Protein AF-A0A3D4Z3A0-F1 (afdb_monomer_lite)

pLDDT: mean 87.11, s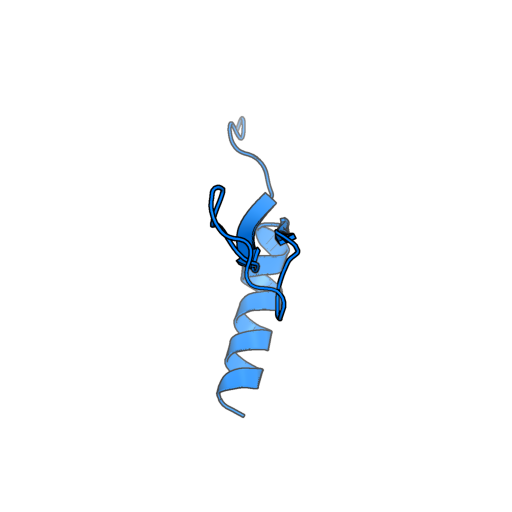td 12.18, range [48.62, 97.94]

Sequence (56 aa):
MNNSFSNYVVFVDESGDHGLVSIDPNYPIFVLVFSIFKKSDYINSLVPSLQRFKYK

Secondary structure (DSSP, 8-state):
----S-SEEEEEEEES---SSS--TTS---EEEEEEEEHHHIIIIIHHHHHHHHT-

Foldseek 3Di:
DPPPDDQKDKDKDWDFDPDPPDADPVGRDIDIDIDMDGNCCVPPPVVVVVVVVVVD

Structure (mmCIF, N/CA/C/O backbone):
data_AF-A0A3D4Z3A0-F1
#
_entry.id   AF-A0A3D4Z3A0-F1
#
loop_
_atom_site.group_PDB
_atom_site.id
_atom_site.type_symbol
_atom_site.label_atom_id
_atom_site.label_alt_id
_atom_site.label_comp_id
_atom_site.label_asym_id
_atom_site.label_entity_id
_atom_site.label_seq_id
_atom_site.pdbx_PDB_ins_code
_atom_site.Cartn_x
_atom_site.Cartn_y
_atom_site.Cartn_z
_atom_site.occupancy
_atom_site.B_iso_or_equiv
_atom_site.auth_seq_id
_atom_site.auth_comp_id
_atom_site.auth_asym_id
_atom_site.auth_atom_id
_atom_site.pdbx_PDB_model_num
ATOM 1 N N . MET A 1 1 ? 0.084 17.606 21.747 1.00 48.62 1 MET A N 1
ATOM 2 C CA . MET A 1 1 ? 1.294 16.832 21.394 1.00 48.62 1 MET A CA 1
ATOM 3 C C . MET A 1 1 ? 1.643 17.161 19.955 1.00 48.62 1 MET A C 1
ATOM 5 O O . MET A 1 1 ? 0.835 16.873 19.080 1.00 48.62 1 MET A O 1
ATOM 9 N N . ASN A 1 2 ? 2.772 17.837 19.728 1.00 53.25 2 ASN A N 1
ATOM 10 C CA . ASN A 1 2 ? 3.269 18.136 18.384 1.00 53.25 2 ASN A CA 1
ATOM 11 C C . ASN A 1 2 ? 3.540 16.812 17.670 1.00 53.25 2 ASN A C 1
ATOM 13 O O . ASN A 1 2 ? 4.457 16.084 18.044 1.00 53.25 2 ASN A O 1
ATOM 17 N N . ASN A 1 3 ? 2.695 16.466 16.703 1.00 64.69 3 ASN A N 1
ATOM 18 C CA . ASN A 1 3 ? 2.863 15.239 15.947 1.00 64.69 3 ASN A CA 1
ATOM 19 C C . ASN A 1 3 ? 3.917 15.492 14.865 1.00 64.69 3 ASN A C 1
ATOM 21 O O . ASN A 1 3 ? 3.597 16.012 13.800 1.00 64.69 3 ASN A O 1
ATOM 25 N N . SER A 1 4 ? 5.178 15.163 15.151 1.00 83.00 4 SER A N 1
ATOM 26 C CA . SER A 1 4 ? 6.301 15.346 14.216 1.00 83.00 4 SER A CA 1
ATOM 27 C C . SER A 1 4 ? 6.228 14.438 12.978 1.00 83.00 4 SER A C 1
ATOM 29 O O . SER A 1 4 ? 7.110 14.495 12.126 1.00 83.00 4 SER A O 1
ATOM 31 N N . PHE A 1 5 ? 5.193 13.599 12.862 1.00 86.81 5 PHE A N 1
ATOM 32 C CA . PHE A 1 5 ? 5.007 12.664 11.759 1.00 86.81 5 PHE A CA 1
ATOM 33 C C . PHE A 1 5 ? 3.669 12.876 11.046 1.00 86.81 5 PHE A C 1
ATOM 35 O O . PHE A 1 5 ? 2.655 13.205 11.660 1.00 86.81 5 PHE A O 1
ATOM 42 N N . SER A 1 6 ? 3.661 12.611 9.737 1.00 92.31 6 SER A N 1
ATOM 43 C CA . SER A 1 6 ? 2.458 12.665 8.899 1.00 92.31 6 SER A CA 1
ATOM 44 C C . SER A 1 6 ? 1.357 11.720 9.400 1.00 92.31 6 SER A C 1
ATOM 46 O O . SER A 1 6 ? 1.631 10.661 9.968 1.00 92.31 6 SER A O 1
ATOM 48 N N . ASN A 1 7 ? 0.098 12.065 9.129 1.00 95.25 7 ASN A N 1
ATOM 49 C CA . ASN A 1 7 ? -1.070 11.225 9.413 1.00 95.25 7 ASN A CA 1
ATOM 50 C C . ASN A 1 7 ? -1.329 10.154 8.342 1.00 95.25 7 ASN A C 1
ATOM 52 O O . ASN A 1 7 ? -2.339 9.457 8.422 1.00 95.25 7 ASN A O 1
ATOM 56 N N . TYR A 1 8 ? -0.443 10.018 7.357 1.00 95.81 8 TYR A N 1
ATOM 57 C CA . TYR A 1 8 ? -0.579 9.079 6.249 1.00 95.81 8 TYR A CA 1
ATOM 58 C C . TYR A 1 8 ? 0.500 7.997 6.287 1.00 95.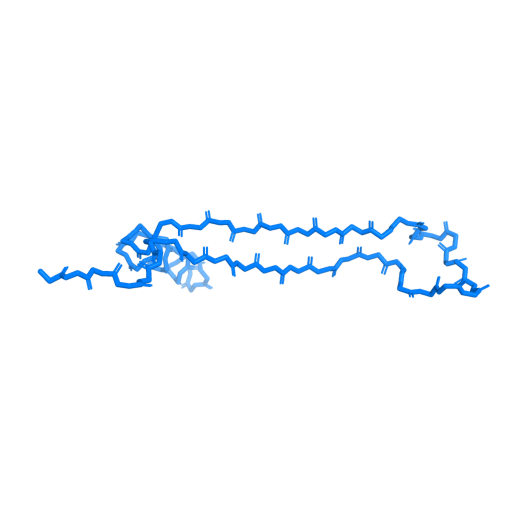81 8 TYR A C 1
ATOM 60 O O . TYR A 1 8 ? 1.599 8.212 6.802 1.00 95.81 8 TYR A O 1
ATOM 68 N N . VAL A 1 9 ? 0.160 6.831 5.749 1.00 94.88 9 VAL A N 1
ATOM 69 C CA . VAL A 1 9 ? 1.084 5.759 5.379 1.00 94.88 9 VAL A CA 1
ATOM 70 C C . VAL A 1 9 ? 1.054 5.619 3.860 1.00 94.88 9 VAL A C 1
ATOM 72 O O . VAL A 1 9 ? -0.010 5.725 3.248 1.00 94.88 9 VAL A O 1
ATOM 75 N N . VAL A 1 10 ? 2.225 5.432 3.260 1.00 95.69 10 VAL A N 1
ATOM 76 C CA . VAL A 1 10 ? 2.398 5.280 1.815 1.00 95.69 10 VAL A CA 1
ATOM 77 C C . VAL A 1 10 ? 3.045 3.925 1.578 1.00 95.69 10 VAL A C 1
ATOM 79 O O . VAL A 1 10 ? 4.133 3.673 2.090 1.00 95.69 10 VAL A O 1
ATOM 82 N N . PHE A 1 11 ? 2.371 3.067 0.822 1.00 94.81 11 PHE A N 1
ATOM 83 C CA . PHE A 1 11 ? 2.960 1.857 0.260 1.00 94.81 11 PHE A CA 1
ATOM 84 C C . PHE A 1 11 ? 3.367 2.170 -1.172 1.00 94.81 11 PHE A C 1
ATOM 86 O O . PHE A 1 11 ? 2.559 2.703 -1.935 1.00 94.81 11 PHE A O 1
ATOM 93 N N . VAL A 1 12 ? 4.620 1.884 -1.501 1.00 95.06 12 VAL A N 1
ATOM 94 C CA . VAL A 1 12 ? 5.185 2.110 -2.829 1.00 95.06 12 VAL A CA 1
ATOM 95 C C . VAL A 1 12 ? 5.550 0.754 -3.393 1.00 95.06 12 VAL A C 1
ATOM 97 O O . VAL A 1 12 ? 6.165 -0.044 -2.688 1.00 95.06 12 VAL A O 1
ATOM 100 N N . ASP A 1 13 ? 5.140 0.509 -4.625 1.00 93.62 13 ASP A N 1
ATOM 101 C CA . ASP A 1 13 ? 5.491 -0.693 -5.363 1.00 93.62 13 ASP A CA 1
ATOM 102 C C . ASP A 1 13 ? 5.915 -0.325 -6.780 1.00 93.62 13 ASP A C 1
ATOM 104 O O . ASP A 1 13 ? 5.567 0.741 -7.302 1.00 93.62 13 ASP A O 1
ATOM 108 N N . GLU A 1 14 ? 6.671 -1.216 -7.392 1.00 90.94 14 GLU A N 1
ATOM 109 C CA . GLU A 1 14 ? 7.217 -1.059 -8.726 1.00 90.94 14 GLU A CA 1
ATOM 110 C C . GLU A 1 14 ? 6.839 -2.267 -9.580 1.00 90.94 14 GLU A C 1
ATOM 112 O O . GLU A 1 14 ? 6.891 -3.415 -9.150 1.00 90.94 14 GLU A O 1
ATOM 117 N N . SER A 1 15 ? 6.408 -2.004 -10.807 1.00 83.00 15 SER A N 1
ATOM 118 C CA . SER A 1 15 ? 6.121 -3.040 -11.796 1.00 83.00 15 SER A CA 1
ATOM 119 C C . SER A 1 15 ? 6.659 -2.573 -13.132 1.00 83.00 15 SER A C 1
ATOM 121 O O . SER A 1 15 ? 6.594 -1.381 -13.421 1.00 83.00 15 SER A O 1
ATOM 123 N N . GLY A 1 16 ? 7.181 -3.462 -13.959 1.00 75.50 16 GLY A N 1
ATOM 124 C CA . GLY A 1 16 ? 7.884 -3.006 -15.149 1.00 75.50 16 GLY A CA 1
ATOM 125 C C . GLY A 1 16 ? 9.168 -3.759 -15.381 1.00 75.50 16 GLY A C 1
ATOM 126 O O . GLY A 1 16 ? 9.599 -4.547 -14.541 1.00 75.50 16 GLY A O 1
ATOM 127 N N . ASP A 1 17 ? 9.811 -3.447 -16.496 1.00 72.56 17 ASP A N 1
ATOM 128 C CA . ASP A 1 17 ? 11.225 -3.734 -16.638 1.00 72.56 17 ASP A CA 1
ATOM 129 C C . ASP A 1 17 ? 12.068 -2.675 -15.904 1.00 72.56 17 ASP A C 1
ATOM 131 O O . ASP A 1 17 ? 11.886 -1.467 -16.078 1.00 72.56 17 ASP A O 1
ATOM 135 N N . HIS A 1 18 ? 12.991 -3.149 -15.069 1.00 69.81 18 HIS A N 1
ATOM 136 C CA . HIS A 1 18 ? 13.977 -2.341 -14.344 1.00 69.81 18 HIS A CA 1
ATOM 137 C C . HIS A 1 18 ? 15.310 -2.229 -15.106 1.00 69.81 18 HIS A C 1
ATOM 139 O O . HIS A 1 18 ? 16.243 -1.558 -14.655 1.00 69.81 18 HIS A O 1
ATOM 145 N N . GLY A 1 19 ? 15.431 -2.918 -16.242 1.00 67.94 19 GLY A N 1
ATOM 146 C CA . GLY A 1 19 ? 16.612 -2.961 -17.084 1.00 67.94 19 GLY A CA 1
ATOM 147 C C . GLY A 1 19 ? 16.865 -1.636 -17.798 1.00 67.94 19 GLY A C 1
ATOM 148 O O . GLY A 1 19 ? 16.123 -1.227 -18.682 1.00 67.94 19 GLY A O 1
ATOM 149 N N . LEU A 1 20 ? 17.984 -0.985 -17.473 1.00 67.69 20 LEU A N 1
ATOM 150 C CA . LEU A 1 20 ? 18.451 0.219 -18.179 1.00 67.69 20 LEU A CA 1
ATOM 151 C C . LEU A 1 20 ? 19.200 -0.095 -19.492 1.00 67.69 20 LEU A C 1
ATOM 153 O O . LEU A 1 20 ? 19.531 0.823 -20.237 1.00 67.69 20 LEU A O 1
ATOM 157 N N . VAL A 1 21 ? 19.510 -1.373 -19.758 1.00 69.25 21 VAL A N 1
ATOM 158 C CA . VAL A 1 21 ? 20.399 -1.807 -20.860 1.00 69.25 21 VAL A CA 1
ATOM 159 C C . VAL A 1 21 ? 19.678 -2.659 -21.907 1.00 69.25 21 VAL A C 1
ATOM 161 O O . VAL A 1 21 ? 19.900 -2.467 -23.099 1.00 69.25 21 VAL A O 1
ATOM 164 N N . SER A 1 22 ? 18.802 -3.576 -21.493 1.00 70.44 22 SER A N 1
ATOM 165 C CA . SER A 1 22 ? 17.909 -4.304 -22.398 1.00 70.44 22 SER A CA 1
ATOM 166 C C . SER A 1 22 ? 16.491 -4.193 -21.870 1.00 70.44 22 SER A C 1
ATOM 168 O O . SER A 1 22 ? 16.263 -4.591 -20.733 1.00 70.44 22 SER A O 1
ATOM 170 N N . ILE A 1 23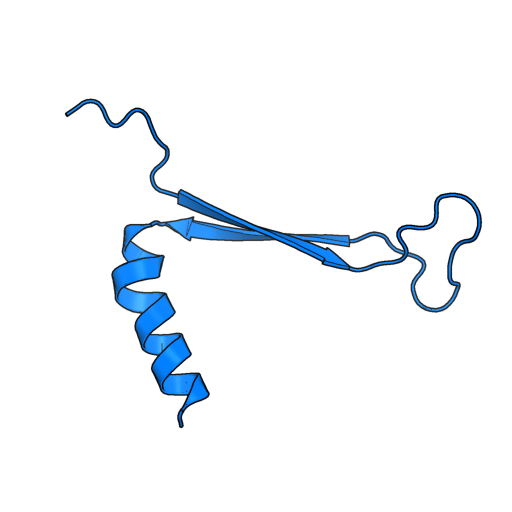 ? 15.589 -3.665 -22.696 1.00 77.88 23 ILE A N 1
ATOM 171 C CA . ILE A 1 23 ? 14.175 -3.504 -22.357 1.00 77.88 23 ILE A CA 1
ATOM 172 C C . ILE A 1 23 ? 13.424 -4.770 -22.790 1.00 77.88 23 ILE A C 1
ATOM 174 O O . ILE A 1 23 ? 13.517 -5.154 -23.959 1.00 77.88 23 ILE A O 1
ATOM 178 N N . ASP A 1 24 ? 12.674 -5.401 -21.888 1.00 76.94 24 ASP A N 1
ATOM 179 C CA . ASP A 1 24 ? 11.749 -6.489 -22.196 1.00 76.94 24 ASP A CA 1
ATOM 180 C C . ASP A 1 24 ? 10.627 -5.948 -23.098 1.00 76.94 24 ASP A C 1
ATOM 182 O O . ASP A 1 24 ? 9.814 -5.125 -22.660 1.00 76.94 24 ASP A O 1
ATOM 186 N N . PRO A 1 25 ? 10.533 -6.403 -24.360 1.00 80.25 25 PRO A N 1
ATOM 187 C CA . PRO A 1 25 ? 9.510 -5.927 -25.282 1.00 80.25 25 PRO A CA 1
ATOM 188 C C . PRO A 1 25 ? 8.083 -6.306 -24.857 1.00 80.25 25 PRO A C 1
ATOM 190 O O . PRO A 1 25 ? 7.134 -5.691 -25.341 1.00 80.25 25 PRO A O 1
ATOM 193 N N . ASN A 1 26 ? 7.906 -7.284 -23.963 1.00 81.62 26 ASN A N 1
ATOM 194 C CA . ASN A 1 26 ? 6.593 -7.659 -23.433 1.00 81.62 26 ASN A CA 1
ATOM 195 C C . ASN A 1 26 ? 6.135 -6.739 -22.298 1.00 81.62 26 ASN A C 1
ATOM 197 O O . ASN A 1 26 ? 4.938 -6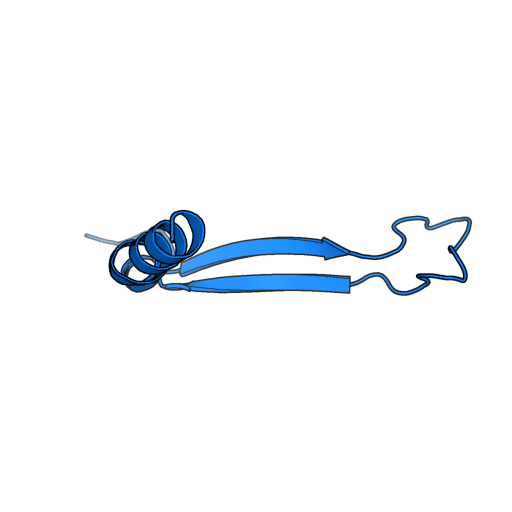.681 -22.015 1.00 81.62 26 ASN A O 1
ATOM 201 N N . TYR A 1 27 ? 7.062 -6.031 -21.645 1.00 78.00 27 TYR A N 1
ATOM 202 C CA . TYR A 1 27 ? 6.755 -5.179 -20.498 1.00 78.00 27 TYR A CA 1
ATOM 203 C C . TYR A 1 27 ? 7.670 -3.933 -20.421 1.00 78.00 27 TYR A C 1
ATOM 205 O O . TYR A 1 27 ? 8.349 -3.704 -19.421 1.00 78.00 27 TYR A O 1
ATOM 213 N N . PRO A 1 28 ? 7.678 -3.077 -21.464 1.00 81.56 28 PRO A N 1
ATOM 214 C CA . PRO A 1 28 ? 8.711 -2.056 -21.665 1.00 81.56 28 PRO A CA 1
ATOM 215 C C . PRO A 1 28 ? 8.519 -0.781 -20.828 1.00 81.56 28 PRO A C 1
ATOM 217 O O . PRO A 1 28 ? 9.201 0.219 -21.051 1.00 81.56 28 PRO A O 1
ATOM 220 N N . ILE A 1 29 ? 7.543 -0.768 -19.918 1.00 84.69 29 ILE A N 1
ATOM 221 C CA . ILE A 1 29 ? 7.174 0.412 -19.138 1.00 84.69 29 ILE A CA 1
ATOM 222 C C . ILE A 1 29 ? 7.539 0.165 -17.684 1.00 84.69 29 ILE A C 1
ATOM 224 O O . ILE A 1 29 ? 7.036 -0.768 -17.066 1.00 84.69 29 ILE A O 1
ATOM 228 N N . PHE A 1 30 ? 8.353 1.057 -17.132 1.00 84.81 30 PHE A N 1
ATOM 229 C CA . PHE A 1 30 ? 8.568 1.146 -15.698 1.00 84.81 30 PHE A CA 1
ATOM 230 C C . PHE A 1 30 ? 7.420 1.926 -15.046 1.00 84.81 30 PHE A C 1
ATOM 232 O O . PHE A 1 30 ? 7.186 3.097 -15.358 1.00 84.81 30 PHE A O 1
ATOM 239 N N . VAL A 1 31 ? 6.686 1.274 -14.151 1.00 87.81 31 VAL A N 1
ATOM 240 C CA . VAL A 1 31 ? 5.511 1.810 -13.462 1.00 87.81 31 VAL A CA 1
ATOM 241 C C . VAL A 1 31 ? 5.779 1.842 -11.963 1.00 87.81 31 VAL A C 1
ATOM 243 O O . VAL A 1 31 ? 6.150 0.836 -11.365 1.00 87.81 31 VAL A O 1
ATOM 246 N N . LEU A 1 32 ? 5.510 2.992 -11.348 1.00 92.31 32 LEU A N 1
ATOM 247 C CA . LEU A 1 32 ? 5.510 3.161 -9.898 1.00 92.31 32 LEU A CA 1
ATOM 248 C C . LEU A 1 32 ? 4.082 3.341 -9.395 1.00 92.31 32 LEU A C 1
ATOM 250 O O . LEU A 1 32 ? 3.345 4.203 -9.881 1.00 92.31 32 LEU A O 1
ATOM 254 N N . VAL A 1 33 ? 3.704 2.561 -8.389 1.00 93.94 33 VAL A N 1
ATOM 255 C CA . VAL A 1 33 ? 2.381 2.604 -7.770 1.00 93.94 33 VAL A CA 1
ATOM 256 C C . VAL A 1 33 ? 2.506 3.120 -6.346 1.00 93.94 33 VAL A C 1
ATOM 258 O O . VAL A 1 33 ? 3.281 2.607 -5.545 1.00 93.94 33 VAL A O 1
ATOM 261 N N . PHE A 1 34 ? 1.696 4.124 -6.016 1.00 95.94 34 PHE A N 1
ATOM 262 C CA . PHE A 1 34 ? 1.623 4.705 -4.680 1.00 95.94 34 PHE A CA 1
ATOM 263 C C . PHE A 1 34 ? 0.230 4.486 -4.103 1.00 95.94 34 PHE A C 1
ATOM 265 O O . PHE A 1 34 ? -0.748 5.073 -4.565 1.00 95.94 34 PHE A O 1
ATOM 272 N N . SER A 1 35 ? 0.142 3.673 -3.056 1.00 94.81 35 SER A N 1
ATOM 273 C CA . SER A 1 35 ? -1.083 3.497 -2.278 1.00 94.81 35 SER A CA 1
ATOM 274 C C . SER A 1 35 ? -0.983 4.293 -0.983 1.00 94.81 35 SER A C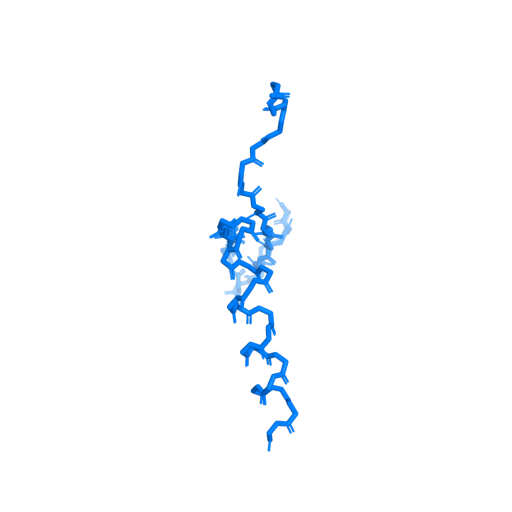 1
ATOM 276 O O . SER A 1 35 ? -0.204 3.963 -0.087 1.00 94.81 35 SER A O 1
ATOM 278 N N . ILE A 1 36 ? -1.764 5.369 -0.893 1.00 96.00 36 ILE A N 1
ATOM 279 C CA . ILE A 1 36 ? -1.718 6.329 0.213 1.00 96.00 36 ILE A CA 1
ATOM 280 C C . ILE A 1 36 ? -2.964 6.162 1.075 1.00 96.00 36 ILE A C 1
ATOM 282 O O . ILE A 1 36 ? -4.086 6.294 0.589 1.00 96.00 36 ILE A O 1
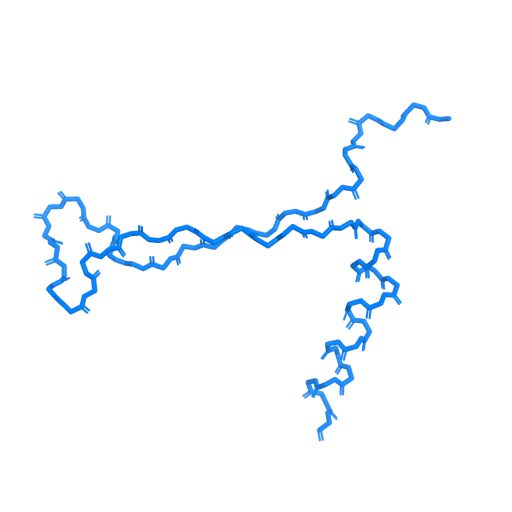ATOM 286 N N . PHE A 1 37 ? -2.774 5.941 2.373 1.00 96.75 37 PHE A N 1
ATOM 287 C CA . PHE A 1 37 ? -3.874 5.789 3.321 1.00 96.75 37 PHE A CA 1
ATOM 288 C C . PHE A 1 37 ? -3.690 6.703 4.517 1.00 96.75 37 PHE A C 1
ATOM 290 O O . PHE A 1 37 ? -2.592 6.838 5.061 1.00 96.75 37 PHE A O 1
ATOM 297 N N . LYS A 1 38 ? -4.784 7.294 4.994 1.00 97.50 38 LYS A N 1
ATOM 298 C CA . LYS A 1 38 ? -4.790 7.923 6.311 1.00 97.50 38 LYS A CA 1
ATOM 299 C C . LYS A 1 38 ? -4.623 6.828 7.365 1.00 97.50 38 LYS A C 1
ATOM 301 O O . LYS A 1 38 ? -5.321 5.816 7.321 1.00 97.50 38 LYS A O 1
ATOM 306 N N . LYS A 1 39 ? -3.721 7.025 8.327 1.00 96.31 39 LYS A N 1
ATOM 307 C CA . LYS A 1 39 ? -3.382 6.030 9.361 1.00 96.31 39 LYS A CA 1
ATOM 308 C C . LYS A 1 39 ? -4.617 5.539 10.121 1.00 96.31 39 LYS A C 1
ATOM 310 O O . LYS A 1 39 ? -4.736 4.346 10.374 1.00 96.31 39 LYS A O 1
ATOM 315 N N . SER A 1 40 ? -5.551 6.441 10.433 1.00 96.94 40 SER A N 1
ATOM 316 C CA . SER A 1 40 ? -6.815 6.092 11.095 1.00 96.94 40 SER A CA 1
ATOM 317 C C . SER A 1 40 ? -7.648 5.110 10.278 1.00 96.94 40 SER A C 1
ATOM 319 O O . SER A 1 40 ? -8.159 4.134 10.815 1.00 96.94 40 SER A O 1
ATOM 321 N N . ASP A 1 41 ? -7.766 5.353 8.978 1.00 97.56 41 ASP A N 1
ATOM 322 C CA . ASP A 1 41 ? -8.677 4.614 8.107 1.00 97.56 41 ASP A CA 1
ATOM 323 C C . ASP A 1 41 ? -8.053 3.265 7.734 1.00 97.56 41 ASP A C 1
ATOM 325 O O . ASP A 1 41 ? -8.740 2.242 7.699 1.00 97.56 41 ASP A O 1
ATOM 329 N N . TYR A 1 42 ? -6.727 3.255 7.563 1.00 96.62 42 TYR A N 1
ATOM 330 C CA . TYR A 1 42 ? -5.924 2.051 7.387 1.00 96.62 42 TYR A CA 1
ATOM 331 C C . TYR A 1 42 ? -6.129 1.061 8.546 1.00 96.62 42 TYR A C 1
ATOM 333 O O . TYR A 1 42 ? -6.463 -0.101 8.312 1.00 96.62 42 TYR A O 1
ATOM 341 N N . ILE A 1 43 ? -5.989 1.532 9.792 1.00 97.12 43 ILE A N 1
ATOM 342 C CA . ILE A 1 43 ? -6.085 0.693 10.998 1.00 97.12 43 ILE A CA 1
ATOM 343 C C . ILE A 1 43 ? -7.534 0.286 11.284 1.00 97.12 43 ILE A C 1
ATOM 345 O O . ILE A 1 43 ? -7.806 -0.884 11.545 1.00 97.12 43 ILE A O 1
ATOM 349 N N . ASN A 1 44 ? -8.469 1.236 11.236 1.00 97.94 44 ASN A N 1
ATOM 350 C CA . ASN A 1 44 ? -9.815 1.016 11.766 1.00 97.94 44 ASN A CA 1
ATOM 351 C C . ASN A 1 44 ? -10.791 0.416 10.745 1.00 97.94 44 ASN A C 1
ATOM 353 O O . ASN A 1 44 ? -11.784 -0.187 11.146 1.00 97.94 44 ASN A O 1
ATOM 357 N N . SER A 1 45 ? -10.541 0.576 9.441 1.00 97.12 45 SER A N 1
ATOM 358 C CA . SER A 1 45 ? -11.488 0.173 8.391 1.00 97.12 45 SER A CA 1
ATOM 359 C C . SER A 1 45 ? -10.869 -0.762 7.356 1.00 97.12 45 SER A C 1
ATOM 361 O O . SER A 1 45 ? -11.381 -1.867 7.139 1.00 97.12 45 SER A O 1
ATOM 363 N N . LEU A 1 46 ? -9.749 -0.358 6.747 1.00 96.38 46 LEU A N 1
ATOM 364 C CA . LEU A 1 46 ? -9.150 -1.072 5.619 1.00 96.38 46 LEU A CA 1
ATOM 365 C C . LEU A 1 46 ? -8.632 -2.454 6.030 1.00 96.38 46 LEU A C 1
ATOM 367 O O . LEU A 1 46 ? -9.090 -3.457 5.485 1.00 96.38 46 LEU A O 1
ATOM 371 N N . VAL A 1 47 ? -7.710 -2.520 6.999 1.00 96.69 47 VAL A N 1
ATOM 372 C CA . VAL A 1 47 ? -7.081 -3.783 7.422 1.00 96.69 47 VAL A CA 1
ATOM 373 C C . VAL A 1 47 ? -8.126 -4.804 7.887 1.00 96.69 47 VAL A C 1
ATOM 375 O O . VAL A 1 47 ? -8.112 -5.917 7.361 1.00 96.69 47 VAL A O 1
ATOM 378 N N . PRO A 1 48 ? -9.083 -4.471 8.778 1.00 97.56 48 PRO A N 1
ATOM 379 C CA . PRO A 1 48 ? -10.122 -5.421 9.172 1.00 97.56 48 PRO A CA 1
ATOM 380 C C . PRO A 1 48 ? -10.957 -5.926 7.990 1.00 97.56 48 PRO A C 1
ATOM 382 O O . PRO A 1 48 ? -11.284 -7.111 7.926 1.00 97.56 48 PRO A O 1
ATOM 385 N N . SER A 1 49 ? -11.304 -5.047 7.046 1.00 97.31 49 SER A N 1
ATOM 386 C CA . SER A 1 49 ? -12.111 -5.414 5.876 1.00 97.31 49 SER A CA 1
ATOM 387 C C . SER A 1 49 ? -11.347 -6.316 4.914 1.00 97.31 49 SER A C 1
ATOM 389 O O . SER A 1 49 ? -11.900 -7.313 4.453 1.00 97.31 49 SER A O 1
ATOM 391 N N . LEU A 1 50 ? -10.069 -6.025 4.675 1.00 96.06 50 LEU A N 1
ATOM 392 C CA . LEU A 1 50 ? -9.206 -6.842 3.829 1.00 96.06 50 LEU A CA 1
ATOM 393 C C . LEU A 1 50 ? -8.953 -8.223 4.444 1.00 96.06 50 LEU A C 1
ATOM 395 O O . LEU A 1 50 ? -9.036 -9.228 3.746 1.00 96.06 50 LEU A O 1
ATOM 399 N N . GLN A 1 51 ? -8.697 -8.292 5.754 1.00 97.00 51 GLN A N 1
ATOM 400 C CA . GLN A 1 51 ? -8.524 -9.566 6.461 1.00 97.00 51 GLN A CA 1
ATOM 401 C C . GLN A 1 51 ? -9.799 -10.416 6.384 1.00 97.00 51 GLN A C 1
ATOM 403 O O . GLN A 1 51 ? -9.726 -11.598 6.059 1.00 97.00 51 GLN A O 1
ATOM 408 N N . ARG A 1 52 ? -10.978 -9.813 6.597 1.00 97.62 52 ARG A N 1
ATOM 409 C CA . ARG A 1 52 ? -12.266 -10.508 6.417 1.00 97.62 52 ARG A CA 1
ATOM 410 C C . ARG A 1 52 ? -12.485 -10.995 4.989 1.00 97.62 52 ARG A C 1
ATOM 412 O O . ARG A 1 52 ? -13.069 -12.053 4.815 1.00 97.62 52 ARG A O 1
ATOM 419 N N . PHE A 1 53 ? -12.064 -10.226 3.987 1.00 97.12 53 PHE A N 1
ATOM 420 C CA . PHE A 1 53 ? -12.152 -10.634 2.586 1.00 97.12 53 PHE A CA 1
ATOM 421 C C . PHE A 1 53 ? -11.218 -11.811 2.277 1.00 97.12 53 PHE A C 1
ATOM 423 O O . PHE A 1 53 ? -11.635 -12.746 1.612 1.00 97.12 53 PHE A O 1
ATOM 430 N N . LYS A 1 54 ? -9.984 -11.795 2.795 1.00 94.75 54 LYS A N 1
ATOM 431 C CA . LYS A 1 54 ? -8.978 -12.839 2.544 1.00 94.75 54 LYS A CA 1
ATOM 432 C C . LYS A 1 54 ? -9.362 -14.212 3.110 1.00 94.75 54 LYS A C 1
ATOM 434 O O . LYS A 1 54 ? -8.962 -15.222 2.545 1.00 94.75 54 LYS A O 1
ATOM 439 N N . TYR A 1 55 ? -10.077 -14.238 4.235 1.00 93.88 55 TYR A N 1
ATOM 440 C CA . TYR A 1 55 ? -10.510 -15.473 4.907 1.00 93.88 55 TYR A CA 1
ATOM 441 C C . TYR A 1 55 ? -12.006 -15.774 4.730 1.00 93.88 55 TYR A C 1
ATOM 443 O O . TYR A 1 55 ? -12.565 -16.563 5.492 1.00 93.88 55 TYR A O 1
ATOM 451 N N . LYS A 1 56 ? -12.656 -15.116 3.769 1.00 72.50 56 LYS A N 1
ATOM 452 C CA . LYS A 1 56 ? -13.977 -15.497 3.266 1.00 72.50 56 LYS A CA 1
ATOM 453 C C . LYS A 1 56 ? -13.822 -16.518 2.149 1.00 72.50 56 LYS A C 1
ATOM 455 O O . LYS A 1 56 ? -14.706 -17.395 2.077 1.00 72.50 56 LYS A O 1
#

Radius of gyration: 17.28 Å; chains: 1; bounding box: 34×34×47 Å